Protein AF-0000000072535892 (afdb_homodimer)

Secondary structure (DSSP, 8-state):
-HHHHHHHHHHHHHHHHHHHHHHHHHHHHHSS--TTS-PPPHHHHHHHHHHHHHHHT-/-HHHHHHHHHHHHHHHHHHHHHHHHHHHHHS---TTS-PPPHHHHHHHHHHHHHHHT-

InterPro domains:
  IPR011598 Myc-type, basic helix-loop-helix (bHLH) domain [PF00010] (5-56)
  IPR011598 Myc-type, basic helix-loop-helix (bHLH) domain [PS50888] (4-56)
  IPR011598 Myc-type, basic helix-loop-helix (bHLH) domain [SM00353] (10-58)
  IPR036638 Helix-loop-helix DNA-binding domain superfamily [G3DSA:4.10.280.10] (4-58)
  IPR036638 Helix-loop-helix DNA-binding domain superfamily [SSF47459] (3-57)
  IPR050359 Basic helix-loop-helix transcription factors [PTHR19290] (2-58)

Foldseek 3Di:
DVVVVVVVVVVVVVVVVVVVVVVLVVLQVVAPDDPVDDDDDSVRSVVRSVVVVVVVVD/DVVVVVVVVVVVVVVVVVVVVVVLVVLQVVAPDDPVDDDDDSVRSVVRSVVVVVVVVD

Sequence (116 aa):
MKKCRRSKANDRERSRMHSLNDALESLRKALPTYPEDAKLTKIETLRLAHNYIWALTQMKKCRRSKANDRERSRMHSLNDALESLRKALPTYPEDAKLTKIETLRLAHNYIWALTQ

Solvent-accessible surface area (backbone atoms only — not comparable to full-atom values): 6672 Å² total; per-residue (Å²): 113,71,62,62,56,50,53,53,53,50,51,50,51,51,48,52,51,49,52,39,51,49,32,47,53,54,32,49,69,71,42,100,68,57,85,88,43,74,80,69,48,73,51,54,41,34,47,50,49,37,50,50,52,54,61,72,72,105,113,71,64,62,56,50,54,52,52,50,52,51,52,51,49,52,52,50,52,37,50,50,32,49,52,55,33,52,69,72,43,99,67,59,84,88,44,74,81,70,48,73,5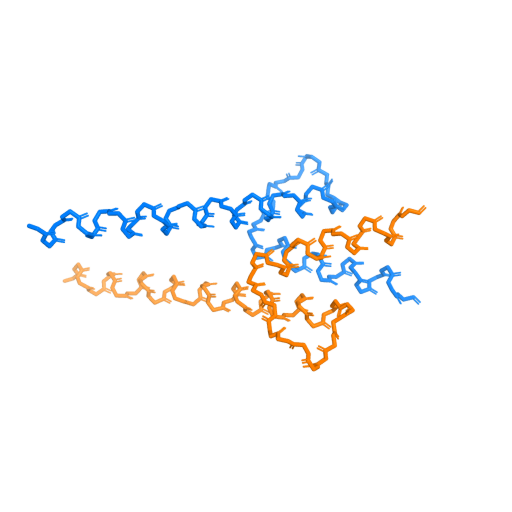3,52,40,34,47,49,50,38,50,50,50,56,60,73,72,106

Nearest PDB structures (foldseek):
  2lfh-assembly1_B  TM=8.004E-01  e=3.251E-01  Homo sapiens
  2lfh-assembly1_A  TM=8.384E-01  e=1.105E+00  Homo sapiens
  2lfh-assembly1_B  TM=8.011E-01  e=3.251E-01  Homo sapiens
  2lfh-assembly1_A  TM=8.389E-01  e=1.105E+00  Homo sapiens

pLDDT: mean 91.96, std 8.97, range [61.56, 98.25]

Structure (mmCIF, N/CA/C/O backbone):
data_AF-0000000072535892-model_v1
#
loop_
_entity.id
_entity.type
_entity.pdbx_description
1 polymer 'BHLH domain-containing protein'
#
loop_
_atom_site.group_PDB
_atom_site.id
_atom_site.type_symbol
_atom_site.label_atom_id
_atom_site.label_alt_id
_atom_site.label_comp_id
_atom_site.label_asym_id
_atom_site.label_entity_id
_atom_site.label_seq_id
_atom_site.pdbx_PDB_ins_code
_atom_site.Cartn_x
_atom_site.Cartn_y
_atom_site.Cartn_z
_atom_site.occupancy
_atom_site.B_iso_or_equiv
_atom_site.auth_seq_id
_atom_site.auth_comp_id
_atom_site.auth_asym_id
_atom_site.auth_atom_id
_atom_site.pdbx_PDB_model_num
ATOM 1 N N . MET A 1 1 ? 13.641 31.391 3.143 1 69 1 MET A N 1
ATOM 2 C CA . MET A 1 1 ? 14.492 30.266 2.756 1 69 1 MET A CA 1
ATOM 3 C C . MET A 1 1 ? 13.922 28.938 3.264 1 69 1 MET A C 1
ATOM 5 O O . MET A 1 1 ? 13.883 27.953 2.529 1 69 1 MET A O 1
ATOM 9 N N . LYS A 1 2 ? 13.453 28.953 4.457 1 82.19 2 LYS A N 1
ATOM 10 C CA . LYS A 1 2 ? 12.906 27.766 5.094 1 82.19 2 LYS A CA 1
ATOM 11 C C . LYS A 1 2 ? 11.656 27.281 4.363 1 82.19 2 LYS A C 1
ATOM 13 O O . LYS A 1 2 ? 11.477 26.078 4.176 1 82.19 2 LYS A O 1
ATOM 18 N N . LYS A 1 3 ? 11.016 28.25 3.785 1 88.19 3 LYS A N 1
ATOM 19 C CA . LYS A 1 3 ? 9.742 27.922 3.143 1 88.19 3 LYS A CA 1
ATOM 20 C C . LYS A 1 3 ? 9.961 27.109 1.866 1 88.19 3 LYS A C 1
ATOM 22 O O . LYS A 1 3 ? 9.266 26.125 1.622 1 88.19 3 LYS A O 1
ATOM 27 N N . CYS A 1 4 ? 10.992 27.609 1.169 1 89.31 4 CYS A N 1
ATOM 28 C CA . CYS A 1 4 ? 11.289 26.953 -0.102 1 89.31 4 CYS A CA 1
ATOM 29 C C . CYS A 1 4 ? 11.711 25.5 0.113 1 89.31 4 CYS A C 1
ATOM 31 O O . CYS A 1 4 ? 11.289 24.625 -0.628 1 89.31 4 CYS A O 1
ATOM 33 N N . ARG A 1 5 ? 12.367 25.203 1.082 1 92.19 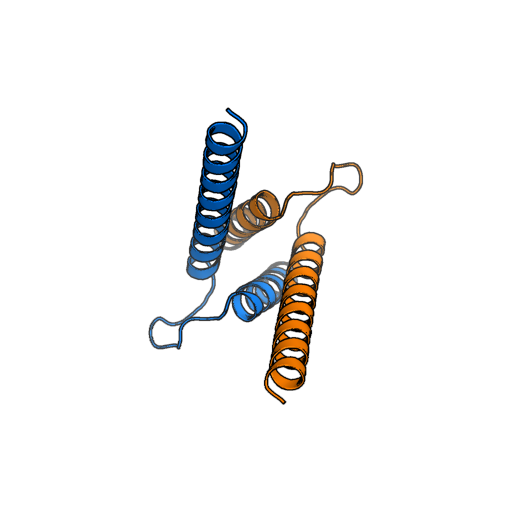5 AR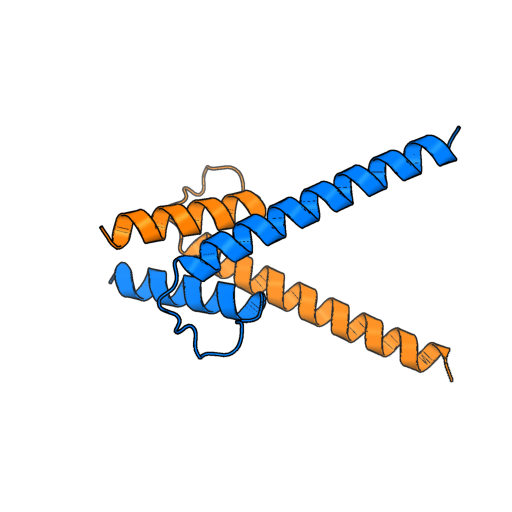G A N 1
ATOM 34 C CA . ARG A 1 5 ? 12.844 23.859 1.376 1 92.19 5 ARG A CA 1
ATOM 35 C C . ARG A 1 5 ? 11.695 22.938 1.747 1 92.19 5 ARG A C 1
ATOM 37 O O . ARG A 1 5 ? 11.648 21.781 1.315 1 92.19 5 ARG A O 1
ATOM 44 N N . ARG A 1 6 ? 10.758 23.453 2.395 1 93.94 6 ARG A N 1
ATOM 45 C CA . ARG A 1 6 ? 9.602 22.672 2.816 1 93.94 6 ARG A CA 1
ATOM 46 C C . ARG A 1 6 ? 8.742 22.281 1.622 1 93.94 6 ARG A C 1
ATOM 48 O O . ARG A 1 6 ? 8.234 21.156 1.557 1 93.94 6 ARG A O 1
ATOM 55 N N . SER A 1 7 ? 8.562 23.125 0.81 1 95.19 7 SER A N 1
ATOM 56 C CA . SER A 1 7 ? 7.777 22.875 -0.394 1 95.19 7 SER A CA 1
ATOM 57 C C . SER A 1 7 ? 8.398 21.766 -1.233 1 95.19 7 SER A C 1
ATOM 59 O O . SER A 1 7 ? 7.695 20.891 -1.746 1 95.19 7 SER A O 1
ATOM 61 N N . LYS A 1 8 ? 9.609 21.766 -1.339 1 96.06 8 LYS A N 1
ATOM 62 C CA . LYS A 1 8 ? 10.32 20.734 -2.105 1 96.06 8 LYS A CA 1
ATOM 63 C C . LYS A 1 8 ? 10.195 19.375 -1.44 1 96.06 8 LYS A C 1
ATOM 65 O O . LYS A 1 8 ? 10.008 18.359 -2.121 1 96.06 8 LYS A O 1
ATOM 70 N N . ALA A 1 9 ? 10.281 19.297 -0.198 1 96.44 9 ALA A N 1
ATOM 71 C CA . ALA A 1 9 ? 10.125 18.047 0.561 1 96.44 9 ALA A CA 1
ATOM 72 C C . ALA A 1 9 ? 8.711 17.5 0.405 1 96.44 9 ALA A C 1
ATOM 74 O O . ALA A 1 9 ? 8.523 16.297 0.227 1 96.44 9 ALA A O 1
ATOM 75 N N . ASN A 1 10 ? 7.84 18.328 0.441 1 96.25 10 ASN A N 1
ATOM 76 C CA . ASN A 1 10 ? 6.445 17.938 0.248 1 96.25 10 ASN A CA 1
ATOM 77 C C . ASN A 1 10 ? 6.211 17.375 -1.153 1 96.25 10 ASN A C 1
ATOM 79 O O . ASN A 1 10 ? 5.461 16.422 -1.324 1 96.25 10 ASN A O 1
ATOM 83 N N . ASP A 1 11 ? 6.754 18 -2.088 1 97 11 ASP A N 1
ATOM 84 C CA . ASP A 1 11 ? 6.633 17.531 -3.463 1 97 11 ASP A CA 1
ATOM 85 C C . ASP A 1 11 ? 7.242 16.141 -3.619 1 97 11 ASP A C 1
ATOM 87 O O . ASP A 1 11 ? 6.703 15.297 -4.348 1 97 11 ASP A O 1
ATOM 91 N N . ARG A 1 12 ? 8.344 15.844 -3.02 1 96.69 12 ARG A N 1
ATOM 92 C CA . ARG A 1 12 ? 8.969 14.531 -3.057 1 96.69 12 ARG A CA 1
ATOM 93 C C . ARG A 1 12 ? 8.07 13.477 -2.428 1 96.69 12 ARG A C 1
ATOM 95 O O . ARG A 1 12 ? 7.918 12.375 -2.971 1 96.69 12 ARG A O 1
ATOM 102 N N . GLU A 1 13 ? 7.504 13.82 -1.338 1 96 13 GLU A N 1
ATOM 103 C CA . GLU A 1 13 ? 6.59 12.906 -0.662 1 96 13 GLU A CA 1
ATOM 104 C C . GLU A 1 13 ? 5.352 12.625 -1.512 1 96 13 GLU A C 1
ATOM 106 O O . GLU A 1 13 ? 4.867 11.5 -1.561 1 96 13 GLU A O 1
ATOM 111 N N . ARG A 1 14 ? 4.914 13.68 -2.117 1 97.25 14 ARG A N 1
ATOM 112 C CA . ARG A 1 14 ? 3.777 13.508 -3.018 1 97.25 14 ARG A CA 1
ATOM 113 C C . ARG A 1 14 ? 4.133 12.57 -4.172 1 97.25 14 ARG A C 1
ATOM 115 O O . ARG A 1 14 ? 3.324 11.727 -4.562 1 97.25 14 ARG A O 1
ATOM 122 N N . SER A 1 15 ? 5.258 12.773 -4.652 1 97.94 15 SER A N 1
ATOM 123 C CA . SER A 1 15 ? 5.742 11.914 -5.727 1 97.94 15 SER A CA 1
ATOM 124 C C . SER A 1 15 ? 5.883 10.469 -5.258 1 97.94 15 SER A C 1
ATOM 126 O O . SER A 1 15 ? 5.531 9.531 -5.988 1 97.94 15 SER A O 1
ATOM 128 N N . ARG A 1 16 ? 6.434 10.203 -4.18 1 97.81 16 ARG A N 1
ATOM 129 C CA . ARG A 1 16 ? 6.574 8.867 -3.607 1 97.81 16 ARG A CA 1
ATOM 130 C C . ARG A 1 16 ? 5.215 8.195 -3.436 1 97.81 16 ARG A C 1
ATOM 132 O O . ARG A 1 16 ? 5.059 7.012 -3.742 1 97.81 16 ARG A O 1
ATOM 139 N N . MET A 1 17 ? 4.238 8.969 -2.955 1 97.12 17 MET A N 1
ATOM 140 C CA . MET A 1 17 ? 2.893 8.438 -2.758 1 97.12 17 MET A CA 1
ATOM 141 C C . MET A 1 17 ? 2.258 8.062 -4.094 1 97.12 17 MET A C 1
ATOM 143 O O . MET A 1 17 ? 1.523 7.074 -4.18 1 97.12 17 MET A O 1
ATOM 147 N N . HIS A 1 18 ? 2.533 8.844 -5.094 1 98 18 HIS A N 1
ATOM 148 C CA . HIS A 1 18 ? 2.057 8.484 -6.426 1 98 18 HIS A CA 1
ATOM 149 C C . HIS A 1 18 ? 2.66 7.168 -6.891 1 98 18 HIS A C 1
ATOM 151 O O . HIS A 1 18 ? 1.962 6.328 -7.465 1 98 18 HIS A O 1
ATOM 157 N N . SER A 1 19 ? 3.936 7.004 -6.637 1 98.19 19 SER A N 1
ATOM 158 C CA . SER A 1 19 ? 4.609 5.766 -7.016 1 98.19 19 SER A CA 1
ATOM 159 C C . SER A 1 19 ? 4.031 4.57 -6.262 1 98.19 19 SER A C 1
ATOM 161 O O . SER A 1 19 ? 3.885 3.484 -6.828 1 98.19 19 SER A O 1
ATOM 163 N N . LEU A 1 20 ? 3.746 4.695 -5.07 1 98 20 LEU A N 1
ATOM 164 C CA . LEU A 1 20 ? 3.139 3.646 -4.258 1 98 20 LEU A CA 1
ATOM 165 C C . LEU A 1 20 ? 1.783 3.238 -4.82 1 98 20 LEU A C 1
ATOM 167 O O . LEU A 1 20 ? 1.5 2.047 -4.965 1 98 20 LEU A O 1
ATOM 171 N N . ASN A 1 21 ? 1.007 4.227 -5.145 1 96.88 21 ASN A N 1
ATOM 172 C CA . ASN A 1 21 ? -0.318 3.969 -5.695 1 96.88 21 ASN A CA 1
ATOM 173 C C . ASN A 1 21 ? -0.233 3.291 -7.059 1 96.88 21 ASN A C 1
ATOM 175 O O . ASN A 1 21 ? -1.062 2.439 -7.387 1 96.88 21 ASN A O 1
ATOM 179 N N . ASP A 1 22 ? 0.729 3.742 -7.801 1 98.12 22 ASP A N 1
ATOM 180 C CA . ASP A 1 22 ? 0.949 3.094 -9.094 1 98.12 22 ASP A CA 1
ATOM 181 C C . ASP A 1 22 ? 1.29 1.617 -8.914 1 98.12 22 ASP A C 1
ATOM 183 O O . ASP A 1 22 ? 0.804 0.768 -9.664 1 98.12 22 ASP A O 1
ATOM 187 N N . ALA A 1 23 ? 2.125 1.346 -7.98 1 98.19 23 ALA A N 1
ATOM 188 C CA . ALA A 1 23 ? 2.523 -0.035 -7.715 1 98.19 23 ALA A CA 1
ATOM 189 C C . ALA A 1 23 ? 1.339 -0.861 -7.223 1 98.19 23 ALA A C 1
ATOM 191 O O . ALA A 1 23 ? 1.17 -2.016 -7.625 1 98.19 23 ALA A O 1
ATOM 192 N N . LEU A 1 24 ? 0.553 -0.315 -6.438 1 97.38 24 LEU A N 1
ATOM 193 C CA . LEU A 1 24 ? -0.645 -0.981 -5.941 1 97.38 24 LEU A CA 1
ATOM 194 C C . LEU A 1 24 ? -1.611 -1.284 -7.078 1 97.38 24 LEU A C 1
ATOM 196 O O . LEU A 1 24 ? -2.215 -2.359 -7.117 1 97.38 24 LEU A O 1
ATOM 200 N N . GLU A 1 25 ? -1.778 -0.284 -7.949 1 95.25 25 GLU A N 1
ATOM 201 C CA . GLU A 1 25 ? -2.67 -0.467 -9.094 1 95.25 25 GLU A CA 1
ATOM 202 C C . GLU A 1 25 ? -2.174 -1.585 -10.008 1 95.25 25 GLU A C 1
ATOM 204 O O . GLU A 1 25 ? -2.971 -2.379 -10.508 1 95.25 25 GLU A O 1
ATOM 209 N N . SER A 1 26 ? -0.892 -1.639 -10.203 1 96.06 26 SER A N 1
ATOM 210 C CA . SER A 1 26 ? -0.313 -2.711 -11.008 1 96.06 26 SER A CA 1
ATOM 211 C C . SER A 1 26 ? -0.572 -4.074 -10.375 1 96.06 26 SER A C 1
ATOM 213 O O . SER A 1 26 ? -0.89 -5.039 -11.078 1 96.06 26 SER A O 1
ATOM 215 N N . LEU A 1 27 ? -0.471 -4.137 -9.125 1 96.62 27 LEU A N 1
ATOM 216 C CA . LEU A 1 27 ? -0.729 -5.379 -8.406 1 96.62 27 LEU A CA 1
ATOM 217 C C . LEU A 1 27 ? -2.195 -5.781 -8.523 1 96.62 27 LEU A C 1
ATOM 219 O O . LEU A 1 27 ? -2.508 -6.953 -8.75 1 96.62 27 LEU A O 1
ATOM 223 N N . ARG A 1 28 ? -3.014 -4.789 -8.375 1 94.06 28 ARG A N 1
ATOM 224 C CA . ARG A 1 28 ? -4.449 -5.031 -8.461 1 94.06 28 ARG A CA 1
ATOM 225 C C . ARG A 1 28 ? -4.82 -5.633 -9.812 1 94.06 28 ARG A C 1
ATOM 227 O O . ARG A 1 28 ? -5.652 -6.543 -9.883 1 94.06 28 ARG A O 1
ATOM 234 N N . LYS A 1 29 ? -4.188 -5.184 -10.773 1 92.06 29 LYS A N 1
ATOM 235 C CA . LYS A 1 29 ? -4.496 -5.621 -12.133 1 92.06 29 LYS A CA 1
ATOM 236 C C . LYS A 1 29 ? -4.027 -7.055 -12.367 1 92.06 29 LYS A C 1
ATOM 238 O O . LYS A 1 29 ? -4.52 -7.734 -13.273 1 92.06 29 LYS A O 1
ATOM 243 N N . ALA A 1 30 ? -3.113 -7.516 -11.594 1 93.19 30 ALA A N 1
ATOM 244 C CA . ALA A 1 30 ? -2.572 -8.859 -11.75 1 93.19 30 ALA A CA 1
ATOM 245 C C . ALA A 1 30 ? -3.434 -9.891 -11.023 1 93.19 30 ALA A C 1
ATOM 247 O O . ALA A 1 30 ? -3.246 -11.094 -11.195 1 93.19 30 ALA A O 1
ATOM 248 N N . LEU A 1 31 ? -4.352 -9.406 -10.289 1 93.31 31 LEU A N 1
ATOM 249 C CA . LEU A 1 31 ? -5.168 -10.297 -9.477 1 93.31 31 LEU A CA 1
ATOM 250 C C . LEU A 1 31 ? -6.398 -10.758 -10.25 1 93.31 31 LEU A C 1
ATOM 252 O O . LEU A 1 31 ? -6.887 -10.055 -11.133 1 93.31 31 LEU A O 1
ATOM 256 N N . PRO A 1 32 ? -6.844 -11.969 -9.891 1 89 32 PRO A N 1
ATOM 257 C CA . PRO A 1 32 ? -8.023 -12.508 -10.57 1 89 32 PRO A CA 1
ATOM 258 C C . PRO A 1 32 ? -9.312 -11.773 -10.188 1 89 32 PRO A C 1
ATOM 260 O O . PRO A 1 32 ? -10.031 -12.219 -9.297 1 89 32 PRO A O 1
ATOM 263 N N . THR A 1 33 ? -9.344 -10.469 -10.477 1 82.19 33 THR A N 1
ATOM 264 C CA . THR A 1 33 ? -10.547 -9.711 -10.156 1 82.19 33 THR A CA 1
ATOM 265 C C . THR A 1 33 ? -11.336 -9.398 -11.43 1 82.19 33 THR A C 1
ATOM 267 O O . THR A 1 33 ? -10.789 -9.438 -12.531 1 82.19 33 THR A O 1
ATOM 270 N N . TYR A 1 34 ? -12.672 -9.281 -11.148 1 72.88 34 TYR A N 1
ATOM 271 C CA . TYR A 1 34 ? -13.547 -9.008 -12.281 1 72.88 34 TYR A CA 1
ATOM 272 C C . TYR A 1 34 ? -13.891 -7.523 -12.359 1 72.88 34 TYR A C 1
ATOM 274 O O . TYR A 1 34 ? -14.094 -6.871 -11.336 1 72.88 34 TYR A O 1
ATOM 282 N N . PRO A 1 35 ? -13.688 -7.094 -13.602 1 66.31 35 PRO A N 1
ATOM 283 C CA . PRO A 1 35 ? -13.977 -5.676 -13.836 1 66.31 35 PRO A CA 1
ATOM 284 C C . PRO A 1 35 ? -15.281 -5.227 -13.188 1 66.31 35 PRO A C 1
ATOM 286 O O . PRO A 1 35 ? -15.391 -4.078 -12.75 1 66.31 35 PRO A O 1
ATOM 289 N N . GLU A 1 36 ? -16.203 -6.074 -13.219 1 67.12 36 GLU A N 1
ATOM 290 C CA . GLU A 1 36 ? -17.516 -5.688 -12.734 1 67.12 36 GLU A CA 1
ATOM 291 C C . GLU A 1 36 ? -17.531 -5.523 -11.219 1 67.12 36 GLU A C 1
ATOM 293 O O . GLU A 1 36 ? -18.453 -4.941 -10.656 1 67.12 36 GLU A O 1
ATOM 298 N N . ASP A 1 37 ? -16.516 -5.809 -10.734 1 61.56 37 ASP A N 1
ATOM 299 C CA . ASP A 1 37 ? -16.453 -5.742 -9.281 1 61.56 37 ASP A CA 1
ATOM 300 C C . ASP A 1 37 ? -15.945 -4.383 -8.812 1 61.56 37 ASP A C 1
ATOM 302 O O . ASP A 1 37 ? -15.203 -3.709 -9.523 1 61.56 37 ASP A O 1
ATOM 306 N N . ALA A 1 38 ? -16.578 -4.023 -7.836 1 73 38 ALA A N 1
ATOM 307 C CA . ALA A 1 38 ? -16.125 -2.799 -7.172 1 73 38 ALA A CA 1
ATOM 308 C C . ALA A 1 38 ? -14.609 -2.779 -7.02 1 73 38 ALA A C 1
ATOM 310 O O . ALA A 1 38 ? -13.984 -3.828 -6.848 1 73 38 ALA A O 1
ATOM 311 N N . LYS A 1 39 ? -14.148 -1.581 -7.18 1 84.75 39 LYS A N 1
ATOM 312 C CA . LYS A 1 39 ? -12.703 -1.411 -7.035 1 84.75 39 LYS A CA 1
ATOM 313 C C . LYS A 1 39 ? -12.242 -1.817 -5.641 1 84.75 39 LYS A C 1
ATOM 315 O O . LYS A 1 39 ? -12.82 -1.388 -4.637 1 84.75 39 LYS A O 1
ATOM 320 N N . LEU A 1 40 ? -11.375 -2.791 -5.633 1 90.25 40 LEU A N 1
ATOM 321 C CA . LEU A 1 40 ? -10.797 -3.207 -4.359 1 90.25 40 LEU A CA 1
ATOM 322 C C . LEU A 1 40 ? -10.109 -2.037 -3.668 1 90.25 40 LEU A C 1
ATOM 324 O O . LEU A 1 40 ? -9.477 -1.208 -4.324 1 90.25 40 LEU A O 1
ATOM 328 N N . THR A 1 41 ? -10.344 -2.068 -2.336 1 93.75 41 THR A N 1
ATOM 329 C CA . THR A 1 41 ? -9.562 -1.1 -1.571 1 93.75 41 THR A CA 1
ATOM 330 C C . THR A 1 41 ? -8.094 -1.508 -1.513 1 93.75 41 THR A C 1
ATOM 332 O O . THR A 1 41 ? -7.73 -2.592 -1.974 1 93.75 41 THR A O 1
ATOM 335 N N . LYS A 1 42 ? -7.348 -0.551 -0.949 1 95.94 42 LYS A N 1
ATOM 336 C CA . LYS A 1 42 ? -5.93 -0.862 -0.808 1 95.94 42 LYS A CA 1
ATOM 337 C C . LYS A 1 42 ? -5.719 -2.084 0.082 1 95.94 42 LYS A C 1
ATOM 339 O O . LYS A 1 42 ? -4.934 -2.973 -0.25 1 95.94 42 LYS A O 1
ATOM 344 N N . ILE A 1 43 ? -6.414 -2.041 1.166 1 97.44 43 ILE A N 1
ATOM 345 C CA . ILE A 1 43 ? -6.27 -3.127 2.129 1 97.44 43 ILE A CA 1
ATOM 346 C C . ILE A 1 43 ? -6.766 -4.434 1.51 1 97.44 43 ILE A C 1
ATOM 348 O O . ILE A 1 43 ? -6.117 -5.473 1.644 1 97.44 43 ILE A O 1
ATOM 352 N N . GLU A 1 44 ? -7.883 -4.406 0.842 1 95.31 44 GLU A N 1
ATOM 353 C CA . GLU A 1 44 ? -8.438 -5.598 0.208 1 95.31 44 GLU A CA 1
ATOM 354 C C . GLU A 1 44 ? -7.5 -6.141 -0.865 1 95.31 44 GLU A C 1
ATOM 356 O O . GLU A 1 44 ? -7.352 -7.355 -1.01 1 95.31 44 GLU A O 1
ATOM 361 N N . THR A 1 45 ? -6.883 -5.242 -1.623 1 96.38 45 THR A N 1
ATOM 362 C CA . THR A 1 45 ? -5.938 -5.656 -2.652 1 96.38 45 THR A CA 1
ATOM 363 C C . THR A 1 45 ? -4.77 -6.426 -2.037 1 96.38 45 THR A C 1
ATOM 365 O O . THR A 1 45 ? -4.371 -7.477 -2.547 1 96.38 45 THR A O 1
ATOM 368 N N . LEU A 1 46 ? -4.332 -5.961 -1.009 1 98.06 46 LEU A N 1
ATOM 369 C CA . LEU A 1 46 ? -3.203 -6.586 -0.325 1 98.06 46 LEU A CA 1
ATOM 370 C C . LEU A 1 46 ? -3.588 -7.961 0.21 1 98.06 46 LEU A C 1
ATOM 372 O O . LEU A 1 46 ? -2.828 -8.922 0.065 1 98.06 46 LEU A O 1
ATOM 376 N N . ARG A 1 47 ? -4.688 -8 0.791 1 97.56 47 ARG A N 1
ATOM 377 C CA . ARG A 1 47 ? -5.164 -9.258 1.359 1 97.56 47 ARG A CA 1
ATOM 378 C C . ARG A 1 47 ? -5.445 -10.281 0.266 1 97.56 47 ARG A C 1
ATOM 380 O O . ARG A 1 47 ? -5.117 -11.461 0.416 1 97.56 47 ARG A O 1
ATOM 387 N N . LEU A 1 48 ? -6.043 -9.812 -0.783 1 96.75 48 LEU A N 1
ATOM 388 C CA . LEU A 1 48 ? -6.32 -10.703 -1.9 1 96.75 48 LEU A CA 1
ATOM 389 C C . LEU A 1 48 ? -5.023 -11.219 -2.52 1 96.75 48 LEU A C 1
ATOM 391 O O . LEU A 1 48 ? -4.918 -12.398 -2.869 1 96.75 48 LEU A O 1
ATOM 395 N N . ALA A 1 49 ? -4.082 -10.336 -2.641 1 97.75 49 ALA A N 1
ATOM 396 C CA . ALA A 1 49 ? -2.791 -10.734 -3.191 1 97.75 49 ALA A CA 1
ATOM 397 C C . ALA A 1 49 ? -2.135 -11.805 -2.33 1 97.75 49 ALA A C 1
ATOM 399 O O . ALA A 1 49 ? -1.601 -12.789 -2.85 1 97.75 49 ALA A O 1
ATOM 400 N N . HIS A 1 50 ? -2.15 -11.586 -1.044 1 97.81 50 HIS A N 1
ATOM 401 C CA . HIS A 1 50 ? -1.6 -12.562 -0.118 1 97.81 50 HIS A CA 1
ATOM 402 C C . HIS A 1 50 ? -2.256 -13.93 -0.308 1 97.81 50 HIS A C 1
ATOM 404 O O . HIS A 1 50 ? -1.565 -14.945 -0.393 1 97.81 50 HIS A O 1
ATOM 410 N N . ASN A 1 51 ? -3.547 -13.898 -0.385 1 96.94 51 ASN A N 1
ATOM 411 C CA . ASN A 1 51 ? -4.305 -15.141 -0.511 1 96.94 51 ASN A CA 1
ATOM 412 C C . ASN A 1 51 ? -4.043 -15.82 -1.852 1 96.94 51 ASN A C 1
ATOM 414 O O . ASN A 1 51 ? -3.945 -17.047 -1.919 1 96.94 51 ASN A O 1
ATOM 418 N N . TYR A 1 52 ? -3.988 -15.039 -2.846 1 96.62 52 TYR A N 1
ATOM 419 C CA . TYR A 1 52 ? -3.76 -15.555 -4.188 1 96.62 52 TYR A CA 1
ATOM 420 C C . TYR A 1 52 ? -2.408 -16.25 -4.281 1 96.62 52 TYR A C 1
ATOM 422 O O . TYR A 1 52 ? -2.305 -17.344 -4.84 1 96.62 52 TYR A O 1
ATOM 430 N N . ILE A 1 53 ? -1.389 -15.641 -3.723 1 96.94 53 ILE A N 1
ATOM 431 C CA . ILE A 1 53 ? -0.047 -16.219 -3.721 1 96.94 53 ILE A CA 1
ATOM 432 C C . ILE A 1 53 ? -0.043 -17.516 -2.916 1 96.94 53 ILE A C 1
ATOM 434 O O . ILE A 1 53 ? 0.549 -18.516 -3.338 1 96.94 53 ILE A O 1
ATOM 438 N N . TRP A 1 54 ? -0.667 -17.453 -1.8 1 95.06 54 TRP A N 1
ATOM 439 C CA . TRP A 1 54 ? -0.765 -18.656 -0.976 1 95.06 54 TRP A CA 1
ATOM 440 C C . TRP A 1 54 ? -1.4 -19.797 -1.756 1 95.06 54 TRP A C 1
ATOM 442 O O . TRP A 1 54 ? -0.929 -20.938 -1.693 1 95.06 54 TRP A O 1
ATOM 452 N N . ALA A 1 55 ? -2.414 -19.5 -2.518 1 94.81 55 ALA A N 1
ATOM 453 C CA . ALA A 1 55 ? -3.123 -20.5 -3.305 1 94.81 55 ALA A CA 1
ATOM 454 C C . ALA A 1 55 ? -2.244 -21.031 -4.434 1 94.81 55 ALA A C 1
ATOM 456 O O . ALA A 1 55 ? -2.246 -22.234 -4.719 1 94.81 55 ALA A O 1
ATOM 457 N N . LEU A 1 56 ? -1.552 -20.172 -5.066 1 94.69 56 LEU A N 1
ATOM 458 C CA . LEU A 1 56 ? -0.721 -20.547 -6.211 1 94.69 56 LEU A CA 1
ATOM 459 C C . LEU A 1 56 ? 0.473 -21.375 -5.762 1 94.69 56 LEU A C 1
ATOM 461 O O . LEU A 1 56 ? 0.982 -22.203 -6.531 1 94.69 56 LEU A O 1
ATOM 465 N N . THR A 1 57 ? 0.939 -21.188 -4.578 1 93.38 57 THR A N 1
ATOM 466 C CA . THR A 1 57 ? 2.145 -21.859 -4.105 1 93.38 57 THR A CA 1
ATOM 467 C C . THR A 1 57 ? 1.789 -23.109 -3.322 1 93.38 57 THR A C 1
ATOM 469 O O . THR A 1 57 ? 2.676 -23.828 -2.848 1 93.38 57 THR A O 1
ATOM 472 N N . GLN A 1 58 ? 0.575 -23.5 -3.289 1 86.88 58 GLN A N 1
ATOM 473 C CA . GLN A 1 58 ? 0.207 -24.797 -2.727 1 86.88 58 GLN A CA 1
ATOM 474 C C . GLN A 1 58 ? 0.411 -25.922 -3.742 1 86.88 58 GLN A C 1
ATOM 476 O O . GLN A 1 58 ? 0.89 -27 -3.393 1 86.88 58 GLN A O 1
ATOM 481 N N . MET B 1 1 ? -16.562 21.062 21.438 1 67.31 1 MET B N 1
ATOM 482 C CA . MET B 1 1 ? -17.25 19.938 20.812 1 67.31 1 MET B CA 1
ATOM 483 C C . MET B 1 1 ? -16.547 19.516 19.531 1 67.31 1 MET B C 1
ATOM 485 O O . MET B 1 1 ? -16.344 18.328 19.281 1 67.31 1 MET B O 1
ATOM 489 N N . LYS B 1 2 ? -16.141 20.484 18.781 1 81.69 2 LYS B N 1
ATOM 490 C CA . LYS B 1 2 ? -15.484 20.266 17.484 1 81.69 2 LYS B CA 1
ATOM 491 C C . LYS B 1 2 ? -14.164 19.516 17.672 1 81.69 2 LYS B C 1
ATOM 493 O O . LYS B 1 2 ? -13.844 18.609 16.891 1 81.69 2 LYS B O 1
ATOM 498 N N . LYS B 1 3 ? -13.586 19.766 18.828 1 87.94 3 LYS B N 1
ATOM 499 C CA . LYS B 1 3 ? -12.266 19.203 19.062 1 87.94 3 LYS B CA 1
ATOM 500 C C . LYS B 1 3 ? -12.344 17.703 19.281 1 87.94 3 LYS B C 1
ATOM 502 O O . LYS B 1 3 ? -11.531 16.953 18.719 1 87.94 3 LYS B O 1
ATOM 507 N N . CYS B 1 4 ? -13.391 17.375 20.031 1 89.31 4 CYS B N 1
ATOM 508 C CA . CYS B 1 4 ? -13.562 15.969 20.359 1 89.31 4 CYS B CA 1
ATOM 509 C C . CYS B 1 4 ? -13.836 15.148 19.109 1 89.31 4 CYS B C 1
ATOM 511 O O . CYS B 1 4 ? -13.289 14.062 18.938 1 89.31 4 CYS B O 1
ATOM 513 N N . ARG B 1 5 ? -14.516 15.609 18.188 1 92.06 5 ARG B N 1
ATOM 514 C CA . ARG B 1 5 ? -14.859 14.906 16.953 1 92.06 5 ARG B CA 1
ATOM 515 C C . ARG B 1 5 ? -13.625 14.711 16.078 1 92.06 5 ARG B C 1
ATOM 517 O O . ARG B 1 5 ? -13.438 13.648 15.484 1 92.06 5 ARG B O 1
ATOM 524 N N . ARG B 1 6 ? -12.781 15.648 16.109 1 93.94 6 ARG B N 1
ATOM 525 C CA . ARG B 1 6 ? -11.562 15.578 15.297 1 93.94 6 ARG B CA 1
ATOM 526 C C . ARG B 1 6 ? -10.609 14.516 15.828 1 93.94 6 ARG B C 1
ATOM 528 O O . ARG B 1 6 ? -9.992 13.789 15.047 1 93.94 6 ARG B O 1
ATOM 535 N N . SER B 1 7 ? -10.492 14.484 17.031 1 95.31 7 SER B N 1
ATOM 536 C CA . SER B 1 7 ? -9.633 13.484 17.656 1 95.31 7 SER B CA 1
ATOM 537 C C . SER B 1 7 ? -10.094 12.07 17.328 1 95.31 7 SER B C 1
ATOM 539 O O . SER B 1 7 ? -9.281 11.195 17.047 1 95.31 7 SER B O 1
ATOM 541 N N . LYS B 1 8 ? -11.281 11.859 17.328 1 96.12 8 LYS B N 1
ATOM 542 C CA . LYS B 1 8 ? -11.844 10.547 17.031 1 96.12 8 LYS B CA 1
ATOM 543 C C . LYS B 1 8 ? -11.609 10.172 15.562 1 96.12 8 LYS B C 1
ATOM 545 O O . LYS B 1 8 ? -11.289 9.023 15.258 1 96.12 8 LYS B O 1
ATOM 550 N N . ALA B 1 9 ? -11.75 11.055 14.68 1 96.44 9 ALA B N 1
ATOM 551 C CA . ALA B 1 9 ? -11.492 10.844 13.258 1 96.44 9 ALA B CA 1
ATOM 552 C C . ALA B 1 9 ? -10.023 10.516 13.008 1 96.44 9 ALA B C 1
ATOM 554 O O . ALA B 1 9 ? -9.703 9.625 12.219 1 96.44 9 ALA B O 1
ATOM 555 N N . ASN B 1 10 ? -9.258 11.18 13.68 1 96.25 10 ASN B N 1
ATOM 556 C CA . ASN B 1 10 ? -7.824 10.93 13.57 1 96.25 10 ASN B CA 1
ATOM 557 C C . ASN B 1 10 ? -7.469 9.531 14.078 1 96.25 10 ASN B C 1
ATOM 559 O O . ASN B 1 10 ? -6.613 8.859 13.5 1 96.25 10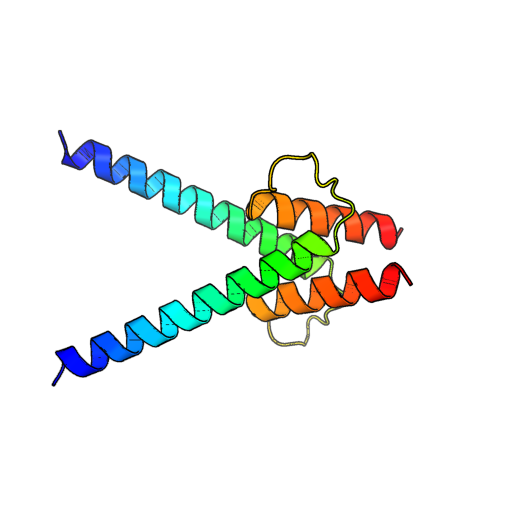 ASN B O 1
ATOM 563 N N . ASP B 1 11 ? -8.031 9.172 15.133 1 97.06 11 ASP B N 1
ATOM 564 C CA . ASP B 1 11 ? -7.801 7.844 15.68 1 97.06 11 ASP B CA 1
ATOM 565 C C . ASP B 1 11 ? -8.25 6.762 14.703 1 97.06 11 ASP B C 1
ATOM 567 O O . ASP B 1 11 ? -7.594 5.727 14.562 1 97.06 11 ASP B O 1
ATOM 571 N N . ARG B 1 12 ? -9.344 6.906 14.031 1 96.75 12 ARG B N 1
ATOM 572 C CA . ARG B 1 12 ? -9.828 5.961 13.031 1 96.75 12 ARG B CA 1
ATOM 573 C C . ARG B 1 12 ? -8.844 5.844 11.867 1 96.75 12 ARG B C 1
ATOM 575 O O . ARG B 1 12 ? -8.555 4.742 11.398 1 96.75 12 ARG B O 1
ATOM 582 N N . GLU B 1 13 ? -8.383 6.961 11.438 1 96.06 13 GLU B N 1
ATOM 583 C CA . GLU B 1 13 ? -7.41 6.969 10.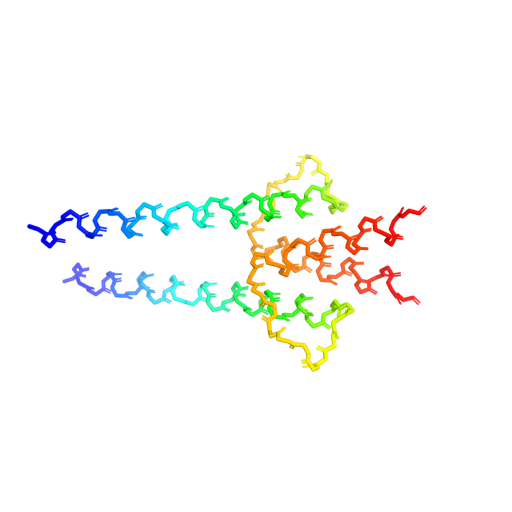352 1 96.06 13 GLU B CA 1
ATOM 584 C C . GLU B 1 13 ? -6.113 6.277 10.758 1 96.06 13 GLU B C 1
ATOM 586 O O . GLU B 1 13 ? -5.512 5.559 9.953 1 96.06 13 GLU B O 1
ATOM 591 N N . ARG B 1 14 ? -5.75 6.531 11.969 1 97.31 14 ARG B N 1
ATOM 592 C CA . ARG B 1 14 ? -4.562 5.855 12.477 1 97.31 14 ARG B CA 1
ATOM 593 C C . ARG B 1 14 ? -4.766 4.344 12.516 1 97.31 14 ARG B C 1
ATOM 595 O O . ARG B 1 14 ? -3.857 3.584 12.172 1 97.31 14 ARG B O 1
ATOM 602 N N . SER B 1 15 ? -5.887 3.996 12.93 1 97.94 15 SER B N 1
ATOM 603 C CA . SER B 1 15 ? -6.23 2.578 12.961 1 97.94 15 SER B CA 1
ATOM 604 C C . SER B 1 15 ? -6.242 1.982 11.555 1 97.94 15 SER B C 1
ATOM 606 O O . SER B 1 15 ? -5.766 0.865 11.344 1 97.94 15 SER B O 1
ATOM 608 N N . ARG B 1 16 ? -6.816 2.578 10.617 1 97.81 16 ARG B N 1
ATOM 609 C CA . ARG B 1 16 ? -6.844 2.133 9.227 1 97.81 16 ARG B CA 1
ATOM 610 C C . ARG B 1 16 ? -5.43 1.965 8.68 1 97.81 16 ARG B C 1
ATOM 612 O O . ARG B 1 16 ? -5.137 0.982 7.992 1 97.81 16 ARG B O 1
ATOM 619 N N . MET B 1 17 ? -4.551 2.926 9 1 97.12 17 MET B N 1
ATOM 620 C CA . MET B 1 17 ? -3.17 2.865 8.531 1 97.12 17 MET B CA 1
ATOM 621 C C . MET B 1 17 ? -2.439 1.677 9.156 1 97.12 17 MET B C 1
ATOM 623 O O . MET B 1 17 ? -1.604 1.05 8.5 1 97.12 17 MET B O 1
ATOM 627 N N . HIS B 1 18 ? -2.762 1.39 10.391 1 98 18 HIS B N 1
ATOM 628 C CA . HIS B 1 18 ? -2.195 0.199 11.016 1 98 18 HIS B CA 1
ATOM 629 C C . HIS B 1 18 ? -2.639 -1.066 10.289 1 98 18 HIS B C 1
ATOM 631 O O . HIS B 1 18 ? -1.832 -1.973 10.062 1 98 18 HIS B O 1
ATOM 637 N N . SER B 1 19 ? -3.891 -1.101 9.93 1 98.25 19 SER B N 1
ATOM 638 C CA . SER B 1 19 ? -4.414 -2.256 9.211 1 98.25 19 SER B CA 1
ATOM 639 C C . SER B 1 19 ? -3.754 -2.402 7.844 1 98.25 19 SER B C 1
ATOM 641 O O . SER B 1 19 ? -3.47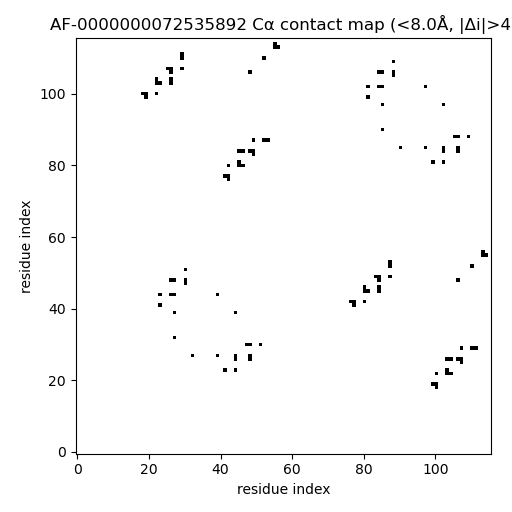1 -3.518 7.402 1 98.25 19 SER B O 1
ATOM 643 N N . LEU B 1 20 ? -3.531 -1.395 7.172 1 98 20 LEU B N 1
ATOM 644 C CA . LEU B 1 20 ? -2.855 -1.396 5.879 1 98 20 LEU B CA 1
ATOM 645 C C . LEU B 1 20 ? -1.439 -1.949 6.004 1 98 20 LEU B C 1
ATOM 647 O O . LEU B 1 20 ? -1.028 -2.801 5.215 1 98 20 LEU B O 1
ATOM 651 N N . ASN B 1 21 ? -0.766 -1.477 7.004 1 96.94 21 ASN B N 1
ATOM 652 C CA . ASN B 1 21 ? 0.602 -1.927 7.238 1 96.94 21 ASN B CA 1
ATOM 653 C C . ASN B 1 21 ? 0.65 -3.406 7.609 1 96.94 21 ASN B C 1
ATOM 655 O O . ASN B 1 21 ? 1.576 -4.121 7.219 1 96.94 21 ASN B O 1
ATOM 659 N N . ASP B 1 22 ? -0.316 -3.768 8.383 1 98.19 22 ASP B N 1
ATOM 660 C CA . ASP B 1 22 ? -0.406 -5.184 8.727 1 98.19 22 ASP B CA 1
ATOM 661 C C . ASP B 1 22 ? -0.602 -6.039 7.48 1 98.19 22 ASP B C 1
ATOM 663 O O . ASP B 1 22 ? 0.003 -7.105 7.348 1 98.19 22 ASP B O 1
ATOM 667 N N . ALA B 1 23 ? -1.447 -5.59 6.625 1 98.19 23 ALA B N 1
ATOM 668 C CA . ALA B 1 23 ? -1.711 -6.32 5.387 1 98.19 23 ALA B CA 1
ATOM 669 C C . ALA B 1 23 ? -0.472 -6.359 4.5 1 98.19 23 ALA B C 1
ATOM 671 O O . ALA B 1 23 ? -0.165 -7.395 3.896 1 98.19 23 ALA B O 1
ATOM 672 N N . LEU B 1 24 ? 0.213 -5.324 4.438 1 97.44 24 LEU B N 1
ATOM 673 C CA . LEU B 1 24 ? 1.449 -5.258 3.668 1 97.44 24 LEU B CA 1
ATOM 674 C C . LEU B 1 24 ? 2.494 -6.215 4.227 1 97.44 24 LEU B C 1
ATOM 676 O O . LEU B 1 24 ? 3.209 -6.875 3.469 1 97.44 24 LEU B O 1
ATOM 680 N N . GLU B 1 25 ? 2.598 -6.223 5.555 1 95.31 25 GLU B N 1
ATOM 681 C CA . GLU B 1 25 ? 3.557 -7.113 6.203 1 95.31 25 GLU B CA 1
ATOM 682 C C . GLU B 1 25 ? 3.223 -8.578 5.93 1 95.31 25 GLU B C 1
ATOM 684 O O . GLU B 1 25 ? 4.117 -9.391 5.695 1 95.31 25 GLU B O 1
ATOM 689 N N . SER B 1 26 ? 1.968 -8.891 5.957 1 96.19 26 SER B N 1
ATOM 690 C CA . SER B 1 26 ? 1.543 -10.258 5.641 1 96.19 26 SER B CA 1
ATOM 691 C C . SER B 1 26 ? 1.91 -10.633 4.211 1 96.19 26 SER B C 1
ATOM 693 O O . SER B 1 26 ? 2.357 -11.75 3.953 1 96.19 26 SER B O 1
ATOM 695 N N . LEU B 1 27 ? 1.755 -9.727 3.338 1 96.62 27 LEU B N 1
ATOM 696 C CA . LEU B 1 27 ? 2.105 -9.961 1.939 1 96.62 27 LEU B CA 1
ATOM 697 C C . LEU B 1 27 ? 3.607 -10.156 1.781 1 96.62 27 LEU B C 1
ATOM 699 O O . LEU B 1 27 ? 4.047 -11.055 1.054 1 96.62 27 LEU B O 1
ATOM 703 N N . ARG B 1 28 ? 4.312 -9.32 2.475 1 94.31 28 ARG B N 1
ATOM 704 C CA . ARG B 1 28 ? 5.77 -9.398 2.416 1 94.31 28 ARG B CA 1
ATOM 705 C C . ARG B 1 28 ? 6.262 -10.773 2.857 1 94.31 28 ARG B C 1
ATOM 707 O O . ARG B 1 28 ? 7.184 -11.328 2.258 1 94.31 28 ARG B O 1
ATOM 714 N N . LYS B 1 29 ? 5.629 -11.273 3.799 1 92.25 29 LYS B N 1
ATOM 715 C CA . LYS B 1 29 ? 6.039 -12.555 4.367 1 92.25 29 LYS B CA 1
ATOM 716 C C . LYS B 1 29 ? 5.73 -13.703 3.412 1 92.25 29 LYS B C 1
ATOM 718 O O . LYS B 1 29 ? 6.328 -14.781 3.51 1 92.25 29 LYS B O 1
ATOM 723 N N . ALA B 1 30 ? 4.832 -13.508 2.518 1 93.25 30 ALA B N 1
ATOM 724 C CA . ALA B 1 30 ? 4.438 -14.555 1.577 1 93.25 30 ALA B CA 1
ATOM 725 C C . ALA B 1 30 ? 5.367 -14.578 0.366 1 93.25 30 ALA B C 1
ATOM 727 O O . ALA B 1 30 ? 5.309 -15.5 -0.45 1 93.25 30 ALA B O 1
ATOM 728 N N . LEU B 1 31 ? 6.203 -13.617 0.288 1 93.44 31 LEU B N 1
ATOM 729 C CA . LEU B 1 31 ? 7.07 -13.5 -0.877 1 93.44 31 LEU B CA 1
ATOM 730 C C . LEU B 1 31 ? 8.375 -14.258 -0.661 1 93.44 31 LEU B C 1
ATOM 732 O O . LEU B 1 31 ? 8.82 -14.422 0.477 1 93.44 31 LEU B O 1
ATOM 736 N N . PRO B 1 32 ? 8.938 -14.727 -1.792 1 89.12 32 PRO B N 1
ATOM 737 C CA . PRO B 1 32 ? 10.203 -15.461 -1.698 1 89.12 32 PRO B CA 1
ATOM 738 C C . PRO B 1 32 ? 11.383 -14.57 -1.327 1 89.12 32 PRO B C 1
ATOM 740 O O . PRO B 1 32 ? 12.133 -14.141 -2.205 1 89.12 32 PRO B O 1
ATOM 743 N N . THR B 1 33 ? 11.281 -13.922 -0.164 1 82.12 33 THR B N 1
ATOM 744 C CA . THR B 1 33 ? 12.383 -13.062 0.263 1 82.12 33 THR B CA 1
ATOM 745 C C . THR B 1 33 ? 13.203 -13.742 1.355 1 82.12 33 THR B C 1
ATOM 747 O O . THR B 1 33 ? 12.719 -14.664 2.021 1 82.12 33 THR B O 1
ATOM 750 N N . TYR B 1 34 ? 14.5 -13.336 1.312 1 72.69 34 TYR B N 1
ATOM 751 C CA . TYR B 1 34 ? 15.398 -13.93 2.293 1 72.69 34 TYR B CA 1
ATOM 752 C C . TYR B 1 34 ? 15.602 -13 3.482 1 72.69 34 TYR B C 1
ATOM 754 O O . TYR B 1 34 ? 15.711 -11.789 3.316 1 72.69 34 TYR B O 1
ATOM 762 N N . PRO B 1 35 ? 15.414 -13.664 4.602 1 66.31 35 PRO B N 1
ATOM 763 C CA . PRO B 1 35 ? 15.586 -12.906 5.844 1 66.31 35 PRO B CA 1
ATOM 764 C C . PRO B 1 35 ? 16.812 -11.992 5.812 1 66.31 35 PRO B C 1
ATOM 766 O O . PRO B 1 35 ? 16.781 -10.914 6.406 1 66.31 35 PRO B O 1
ATOM 769 N N . GLU B 1 36 ? 17.797 -12.445 5.238 1 67.62 36 GLU B N 1
ATOM 770 C CA . GLU B 1 36 ? 19.047 -11.695 5.27 1 67.62 36 GLU B CA 1
ATOM 771 C C . GLU B 1 36 ? 18.969 -10.438 4.41 1 67.62 36 GLU B C 1
ATOM 773 O O . GLU B 1 36 ? 19.812 -9.547 4.516 1 67.62 36 GLU B O 1
ATOM 778 N N . ASP B 1 37 ? 17.969 -10.328 3.861 1 61.97 37 ASP B N 1
ATOM 779 C CA . ASP B 1 37 ? 17.828 -9.18 2.969 1 61.97 37 ASP B CA 1
ATOM 780 C C . ASP B 1 37 ? 17.156 -8.008 3.682 1 61.97 37 ASP B C 1
ATOM 782 O O . ASP B 1 37 ? 16.391 -8.211 4.629 1 61.97 37 ASP B O 1
ATOM 786 N N . ALA B 1 38 ? 17.672 -6.98 3.352 1 73.44 38 ALA B N 1
ATOM 787 C CA . ALA B 1 38 ? 17.062 -5.746 3.834 1 73.44 38 ALA B CA 1
ATOM 788 C C . ALA B 1 38 ? 15.539 -5.793 3.678 1 73.44 38 ALA B C 1
ATOM 790 O O . ALA B 1 38 ? 15.031 -6.41 2.74 1 73.44 38 ALA B O 1
ATOM 791 N N . LYS B 1 39 ? 14.992 -5.195 4.656 1 85.19 39 LYS B N 1
ATOM 792 C CA . LYS B 1 39 ? 13.539 -5.133 4.617 1 85.19 39 LYS B CA 1
ATOM 793 C C . LYS B 1 39 ? 13.055 -4.387 3.379 1 85.19 3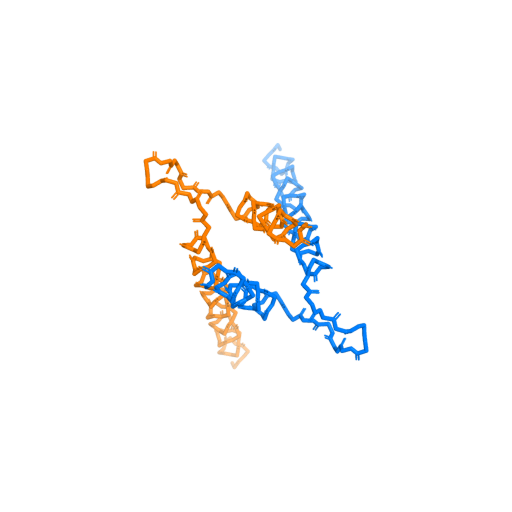9 LYS B C 1
ATOM 795 O O . LYS B 1 39 ? 13.531 -3.291 3.08 1 85.19 39 LYS B O 1
ATOM 800 N N . LEU B 1 40 ? 12.289 -5.098 2.613 1 90.38 40 LEU B N 1
ATOM 801 C CA . LEU B 1 40 ? 11.703 -4.465 1.439 1 90.38 40 LEU B CA 1
ATOM 802 C C . LEU B 1 40 ? 10.867 -3.254 1.838 1 90.38 40 LEU B C 1
ATOM 804 O O . LEU B 1 40 ? 10.172 -3.283 2.859 1 90.38 40 LEU B O 1
ATOM 808 N N . THR B 1 41 ? 11.023 -2.25 0.948 1 93.88 41 THR B N 1
ATOM 809 C CA . THR B 1 41 ? 10.117 -1.122 1.145 1 93.88 41 THR B CA 1
ATOM 810 C C . THR B 1 41 ? 8.703 -1.491 0.727 1 93.88 41 THR B C 1
ATOM 812 O O . THR B 1 41 ? 8.469 -2.578 0.196 1 93.88 41 THR B O 1
ATOM 815 N N . LYS B 1 42 ? 7.832 -0.523 1.05 1 96.06 42 LYS B N 1
ATOM 816 C CA . LYS B 1 42 ? 6.449 -0.764 0.655 1 96.06 42 LYS B CA 1
ATOM 817 C C . LYS B 1 42 ? 6.324 -0.9 -0.86 1 96.06 42 LYS B C 1
ATOM 819 O O . LYS B 1 42 ? 5.656 -1.81 -1.354 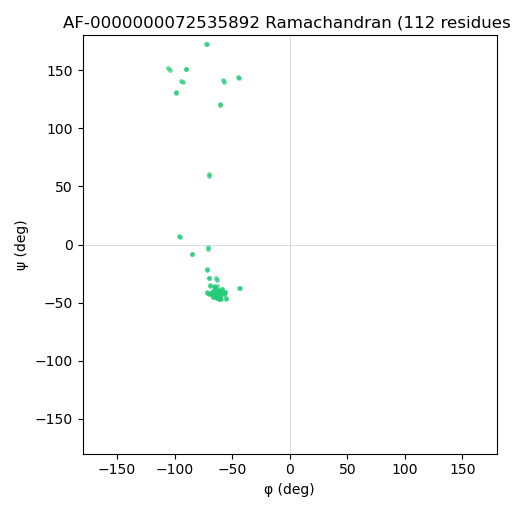1 96.06 42 LYS B O 1
ATOM 824 N N . ILE B 1 43 ? 6.953 0.026 -1.509 1 97.5 43 ILE B N 1
ATOM 825 C CA . ILE B 1 43 ? 6.875 0.037 -2.965 1 97.5 43 ILE B CA 1
ATOM 826 C C . ILE B 1 43 ? 7.531 -1.223 -3.525 1 97.5 43 ILE B C 1
ATOM 828 O O . ILE B 1 43 ? 6.992 -1.86 -4.434 1 97.5 43 ILE B O 1
ATOM 832 N N . GLU B 1 44 ? 8.664 -1.597 -3.012 1 95.44 44 GLU B N 1
ATOM 833 C CA . GLU B 1 44 ? 9.375 -2.789 -3.471 1 95.44 44 GLU B CA 1
ATOM 834 C C . GLU B 1 44 ? 8.547 -4.051 -3.227 1 95.44 44 GLU B C 1
ATOM 836 O O . GLU B 1 44 ? 8.531 -4.961 -4.059 1 95.44 44 GLU B O 1
ATOM 841 N N . THR B 1 45 ? 7.871 -4.102 -2.082 1 96.44 45 THR B N 1
ATOM 842 C CA . THR B 1 45 ? 7.027 -5.246 -1.77 1 96.44 45 THR B CA 1
ATOM 843 C C . THR B 1 45 ? 5.918 -5.398 -2.809 1 96.44 45 THR B C 1
ATOM 845 O O . THR B 1 45 ? 5.656 -6.504 -3.287 1 96.44 45 THR B O 1
ATOM 848 N N . LEU B 1 46 ? 5.383 -4.363 -3.152 1 98.06 46 LEU B N 1
ATOM 849 C CA . LEU B 1 46 ? 4.297 -4.367 -4.125 1 98.06 46 LEU B CA 1
ATOM 850 C C . LEU B 1 46 ? 4.793 -4.812 -5.496 1 98.06 46 LEU B C 1
ATOM 852 O O . LEU B 1 46 ? 4.148 -5.617 -6.168 1 98.06 46 LEU B O 1
ATOM 856 N N . ARG B 1 47 ? 5.867 -4.281 -5.852 1 97.56 47 ARG B N 1
ATOM 857 C CA . ARG B 1 47 ? 6.445 -4.613 -7.148 1 97.56 47 ARG B CA 1
ATOM 858 C C . ARG B 1 47 ? 6.883 -6.074 -7.195 1 97.56 47 ARG B C 1
ATOM 860 O O . ARG B 1 47 ? 6.672 -6.758 -8.203 1 97.56 47 ARG B O 1
ATOM 867 N N . LEU B 1 48 ? 7.484 -6.496 -6.125 1 96.81 48 LEU B N 1
ATOM 868 C CA . LEU B 1 48 ? 7.902 -7.891 -6.059 1 96.81 48 LEU B CA 1
ATOM 869 C C . LEU B 1 48 ? 6.695 -8.82 -6.105 1 96.81 48 LEU B C 1
ATOM 871 O O . LEU B 1 48 ? 6.73 -9.859 -6.777 1 96.81 48 LEU B O 1
ATOM 875 N N . ALA B 1 49 ? 5.68 -8.445 -5.398 1 97.81 49 ALA B N 1
ATOM 876 C CA . ALA B 1 49 ? 4.461 -9.25 -5.402 1 97.81 49 ALA B CA 1
ATOM 877 C C . ALA B 1 49 ? 3.881 -9.359 -6.809 1 97.81 49 ALA B C 1
ATOM 879 O O . ALA B 1 49 ? 3.475 -10.445 -7.238 1 97.81 49 ALA B O 1
ATOM 880 N N . HIS B 1 50 ? 3.803 -8.234 -7.48 1 97.81 50 HIS B N 1
ATOM 881 C CA . HIS B 1 50 ? 3.316 -8.227 -8.852 1 97.81 50 HIS B CA 1
ATOM 882 C C . HIS B 1 50 ? 4.117 -9.18 -9.734 1 97.81 50 HIS B C 1
ATOM 884 O O . HIS B 1 50 ? 3.543 -9.977 -10.484 1 97.81 50 HIS B O 1
ATOM 890 N N . ASN B 1 51 ? 5.398 -9.086 -9.594 1 96.94 51 ASN B N 1
ATOM 891 C CA . ASN B 1 51 ? 6.289 -9.906 -10.414 1 96.94 51 ASN B CA 1
ATOM 892 C C . ASN B 1 51 ? 6.16 -11.391 -10.07 1 96.94 51 ASN B C 1
ATOM 894 O O . ASN B 1 51 ? 6.191 -12.242 -10.961 1 96.94 51 ASN B O 1
ATOM 898 N N . TYR B 1 52 ? 6.078 -11.648 -8.836 1 96.62 52 TYR B N 1
ATOM 899 C CA . TYR B 1 52 ? 5.969 -13.023 -8.367 1 96.62 52 TYR B CA 1
ATOM 900 C C . TYR B 1 52 ? 4.699 -13.68 -8.898 1 96.62 52 TYR B C 1
ATOM 902 O O . TYR B 1 52 ? 4.734 -14.82 -9.367 1 96.62 52 TYR B O 1
ATOM 910 N N . ILE B 1 53 ? 3.602 -12.961 -8.844 1 97 53 ILE B N 1
ATOM 911 C CA . ILE B 1 53 ? 2.328 -13.469 -9.344 1 97 53 ILE B CA 1
ATOM 912 C C . ILE B 1 53 ? 2.418 -13.695 -10.852 1 97 53 ILE B C 1
ATOM 914 O O . ILE B 1 53 ? 1.952 -14.719 -11.359 1 97 53 ILE B O 1
ATOM 918 N N . TRP B 1 54 ? 2.969 -12.75 -11.508 1 95 54 TRP B N 1
ATOM 919 C CA . TRP B 1 54 ? 3.15 -12.891 -12.945 1 95 54 TRP B CA 1
ATOM 920 C C . TRP B 1 54 ? 3.939 -14.148 -13.273 1 95 54 TRP B C 1
ATOM 922 O O . TRP B 1 54 ? 3.588 -14.883 -14.203 1 95 54 TRP B O 1
ATOM 932 N N . ALA B 1 55 ? 4.957 -14.43 -12.508 1 94.81 55 ALA B N 1
ATOM 933 C CA . ALA B 1 55 ? 5.805 -15.602 -12.727 1 94.81 55 ALA B CA 1
ATOM 934 C C . ALA B 1 55 ? 5.039 -16.891 -12.438 1 94.81 55 ALA B C 1
ATOM 936 O O . ALA B 1 55 ? 5.176 -17.875 -13.164 1 94.81 55 ALA B O 1
ATOM 937 N N . LEU B 1 56 ? 4.285 -16.891 -11.414 1 94.75 56 LEU B N 1
ATOM 938 C CA . LEU B 1 56 ? 3.551 -18.078 -10.992 1 94.75 56 LEU B CA 1
ATOM 939 C C . LEU B 1 56 ? 2.428 -18.391 -11.969 1 94.75 56 LEU B C 1
ATOM 941 O O . LEU B 1 56 ? 2.047 -19.562 -12.125 1 94.75 56 LEU B O 1
ATOM 945 N N . THR B 1 57 ? 1.896 -17.406 -12.609 1 93.31 57 THR B N 1
ATOM 946 C CA . THR B 1 57 ? 0.747 -17.609 -13.484 1 93.31 57 THR B CA 1
ATOM 947 C C . THR B 1 57 ? 1.196 -17.797 -14.93 1 93.31 57 THR B C 1
ATOM 949 O O . THR B 1 57 ? 0.368 -18 -15.82 1 93.31 57 THR B O 1
ATOM 952 N N . GLN B 1 58 ? 2.447 -17.891 -15.203 1 87.06 58 GLN B N 1
ATOM 953 C CA . GLN B 1 58 ? 2.924 -18.266 -16.531 1 87.06 58 GLN B CA 1
ATOM 954 C C . GLN B 1 58 ? 2.883 -19.766 -16.734 1 87.06 58 GLN B C 1
ATOM 956 O O . GLN B 1 58 ? 2.506 -20.25 -17.797 1 87.06 58 GLN B O 1
#

Radius of gyration: 17.35 Å; Cα contacts (8 Å, |Δi|>4): 59; chains: 2; bounding box: 37×55×37 Å

Organism: Lottia gigantea (NCBI:txid225164)